Protein AF-A0A4Q0VHP3-F1 (afdb_monomer)

Secondary structure (DSSP, 8-state):
----------------------TT----------PPEEEEETTEEEEESS-HHHHHHHTT----EEEEEETTEEEEEEETTEEEEEEES-EEE-SSSSSSEEE--SEEEEEEEEETTEEEEEEEEEEETTT--EEEEE-S--

Organism: NCBI:txid2292255

Solvent-accessible surface area (backbone atoms only — not comparable to full-atom values): 8841 Å² total; per-residue (Å²): 141,83,87,83,83,84,79,84,84,81,86,81,85,86,79,92,80,84,91,80,92,69,97,74,77,74,79,74,66,80,79,70,71,65,64,75,22,73,48,77,57,94,94,40,80,40,74,16,39,51,40,73,69,51,47,26,63,76,68,65,44,50,77,41,78,36,74,43,70,64,80,95,46,80,41,85,39,30,52,30,36,42,79,70,47,79,43,70,43,52,72,32,32,43,93,92,46,86,66,45,62,47,76,44,88,56,48,22,43,34,23,39,27,47,34,83,92,42,68,63,54,23,37,36,40,32,31,28,24,78,80,53,51,76,47,74,23,55,44,59,83,131

Nearest PDB structures (foldseek):
  7ype-assembly1_A  TM=6.568E-01  e=9.092E+00  African swine fever virus

Structure (mmCIF, N/CA/C/O backbone):
data_AF-A0A4Q0VHP3-F1
#
_entry.id   AF-A0A4Q0VHP3-F1
#
loop_
_atom_site.group_PDB
_atom_site.id
_atom_site.type_symbol
_atom_site.label_atom_id
_atom_site.label_alt_id
_atom_site.label_comp_id
_a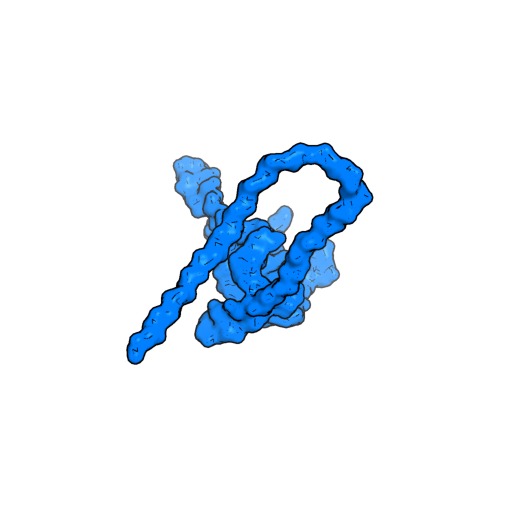tom_site.label_asym_id
_atom_site.label_entity_id
_atom_site.label_seq_id
_atom_site.pdbx_PDB_ins_code
_atom_site.Cartn_x
_atom_site.Cartn_y
_atom_site.Cartn_z
_atom_site.occupancy
_atom_site.B_iso_or_equiv
_atom_site.auth_seq_id
_atom_site.auth_comp_id
_atom_site.auth_asym_id
_atom_site.auth_atom_id
_atom_site.pdbx_PDB_model_num
ATOM 1 N N . MET A 1 1 ? -13.966 42.833 38.238 1.00 45.00 1 MET A N 1
ATOM 2 C CA . MET A 1 1 ? -12.852 42.415 37.356 1.00 45.00 1 MET A CA 1
ATOM 3 C C . MET A 1 1 ? -11.743 41.804 38.198 1.00 45.00 1 MET A C 1
ATOM 5 O O . MET A 1 1 ? -11.107 42.539 38.938 1.00 45.00 1 MET A O 1
ATOM 9 N N . LYS A 1 2 ? -11.499 40.493 38.099 1.00 35.28 2 LYS A N 1
ATOM 10 C CA . LYS A 1 2 ? -10.220 39.879 38.489 1.00 35.28 2 LYS A CA 1
ATOM 11 C C . LYS A 1 2 ? -9.908 38.783 37.472 1.00 35.28 2 LYS A C 1
ATOM 13 O O . LYS A 1 2 ? -10.640 37.807 37.362 1.00 35.28 2 LYS A O 1
ATOM 18 N N . LYS A 1 3 ? -8.883 39.039 36.657 1.00 39.16 3 LYS A N 1
ATOM 19 C CA . LYS A 1 3 ? -8.290 38.089 35.715 1.00 39.16 3 LYS A CA 1
ATOM 20 C C . LYS A 1 3 ? -7.376 37.173 36.529 1.00 39.16 3 LYS A C 1
ATOM 22 O O . LYS A 1 3 ? -6.482 37.688 37.193 1.00 39.16 3 LYS A O 1
ATOM 27 N N . SER A 1 4 ? -7.581 35.863 36.459 1.00 34.50 4 SER A N 1
ATOM 28 C CA . SER A 1 4 ? -6.605 34.890 36.954 1.00 34.50 4 SER A CA 1
ATOM 29 C C . SER A 1 4 ? -5.893 34.271 35.761 1.00 34.50 4 SER A C 1
ATOM 31 O O . SER A 1 4 ? -6.512 33.658 34.895 1.00 34.50 4 SER A O 1
ATOM 33 N N . VAL A 1 5 ? -4.589 34.519 35.708 1.00 39.41 5 VAL A N 1
ATOM 34 C CA . VAL A 1 5 ? -3.629 33.985 34.745 1.00 39.41 5 VAL A CA 1
ATOM 35 C C . VAL A 1 5 ? -3.316 32.544 35.144 1.00 39.41 5 VAL A C 1
ATOM 37 O O . VAL A 1 5 ? -2.886 32.303 36.269 1.00 39.41 5 VAL A O 1
ATOM 40 N N . THR A 1 6 ? -3.520 31.584 34.244 1.00 40.88 6 THR A N 1
ATOM 41 C CA . THR A 1 6 ? -3.061 30.202 34.439 1.00 40.88 6 THR A CA 1
ATOM 42 C C . THR A 1 6 ? -1.682 30.059 33.805 1.00 40.88 6 THR A C 1
ATOM 44 O O . THR A 1 6 ? -1.534 30.152 32.588 1.00 40.88 6 THR A O 1
ATOM 47 N N . VAL A 1 7 ? -0.665 29.883 34.647 1.00 39.03 7 VAL A N 1
ATOM 48 C CA . VAL A 1 7 ? 0.732 29.671 34.250 1.00 39.03 7 VAL A CA 1
ATOM 49 C C . VAL A 1 7 ? 0.942 28.191 33.923 1.00 39.03 7 VAL A C 1
ATOM 51 O O . VAL A 1 7 ? 0.535 27.315 34.684 1.00 39.03 7 VAL A O 1
A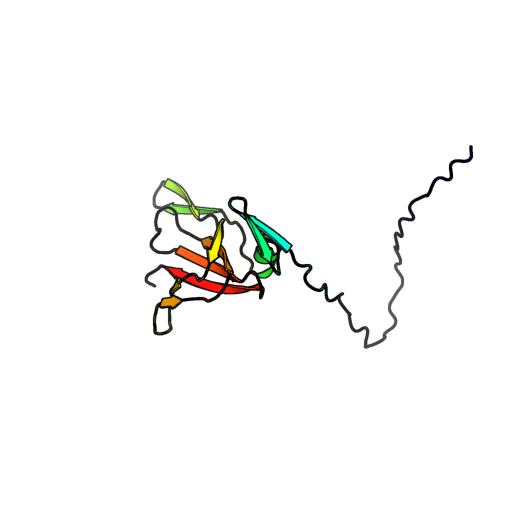TOM 54 N N . ALA A 1 8 ? 1.569 27.917 32.778 1.00 37.91 8 ALA A N 1
ATOM 55 C CA . ALA A 1 8 ? 1.962 26.579 32.353 1.00 37.91 8 ALA A CA 1
ATOM 56 C C . ALA A 1 8 ? 3.148 26.066 33.187 1.00 37.91 8 ALA A C 1
ATOM 58 O O . ALA A 1 8 ? 4.169 26.744 33.293 1.00 37.91 8 ALA A O 1
ATOM 59 N N . VAL A 1 9 ? 3.036 24.855 33.737 1.00 38.75 9 VAL A N 1
ATOM 60 C CA . VAL A 1 9 ? 4.152 24.168 34.401 1.00 38.75 9 VAL A CA 1
ATOM 61 C C . VAL A 1 9 ? 4.845 23.269 33.379 1.00 38.75 9 VAL A C 1
ATOM 63 O O . VAL A 1 9 ? 4.307 22.244 32.962 1.00 38.75 9 VAL A O 1
ATOM 66 N N . ILE A 1 10 ? 6.043 23.673 32.965 1.00 41.16 10 ILE A N 1
ATOM 67 C CA . ILE A 1 10 ? 6.988 22.842 32.216 1.00 41.16 10 ILE A CA 1
ATOM 68 C C . ILE A 1 10 ? 7.772 22.034 33.254 1.00 41.16 10 ILE A C 1
ATOM 70 O O . ILE A 1 10 ? 8.560 22.600 34.008 1.00 41.16 10 ILE A O 1
ATOM 74 N N . VAL A 1 11 ? 7.549 20.720 33.323 1.00 38.69 11 VAL A N 1
ATOM 75 C CA . VAL A 1 11 ? 8.362 19.825 34.161 1.00 38.69 11 VAL A CA 1
ATOM 76 C C . VAL A 1 11 ? 9.578 19.384 33.351 1.00 38.69 11 VAL A C 1
ATOM 78 O O . VAL A 1 11 ? 9.526 18.416 32.594 1.00 38.69 11 VAL A O 1
ATOM 81 N N . THR A 1 12 ? 10.679 20.112 33.507 1.00 39.00 12 THR A N 1
ATOM 82 C CA . THR A 1 12 ? 12.008 19.688 33.055 1.00 39.00 12 THR A CA 1
ATOM 83 C C . THR A 1 12 ? 12.643 18.889 34.192 1.00 39.00 12 THR A C 1
ATOM 85 O O . THR A 1 12 ? 13.035 19.474 35.197 1.00 39.00 12 THR A O 1
ATOM 88 N N . SER A 1 13 ? 12.738 17.563 34.078 1.00 44.44 13 SER A N 1
ATOM 89 C CA . SER A 1 13 ? 13.544 16.762 35.011 1.00 44.44 13 SER A CA 1
ATOM 90 C C . SER A 1 13 ? 14.895 16.432 34.376 1.00 44.44 13 SER A C 1
ATOM 92 O O . SER A 1 13 ? 15.023 15.538 33.546 1.00 44.44 13 SER A O 1
ATOM 94 N N . LEU A 1 14 ? 15.913 17.201 34.770 1.00 39.69 14 LEU A N 1
ATOM 95 C CA . LEU A 1 14 ? 17.310 16.776 34.760 1.00 39.69 14 LEU A CA 1
ATOM 96 C C . LEU A 1 14 ? 17.608 16.196 36.145 1.00 39.69 14 LEU A C 1
ATOM 98 O O . LEU A 1 14 ? 17.612 16.943 37.118 1.00 39.69 14 LEU A O 1
ATOM 102 N N . LEU A 1 15 ? 17.881 14.896 36.232 1.00 43.25 15 LEU A N 1
ATOM 103 C CA . LEU A 1 15 ? 18.526 14.293 37.399 1.00 43.25 15 LEU A CA 1
ATOM 104 C C . LEU A 1 15 ? 19.572 13.282 36.924 1.00 43.25 15 LEU A C 1
ATOM 106 O O . LEU A 1 15 ? 19.260 12.180 36.480 1.00 43.25 15 LEU A O 1
ATOM 110 N N . THR A 1 16 ? 20.830 13.697 37.017 1.00 43.22 16 THR A N 1
ATOM 111 C CA . THR A 1 16 ? 21.997 12.827 37.166 1.00 43.22 16 THR A CA 1
ATOM 112 C C . THR A 1 16 ? 22.048 12.326 38.609 1.00 43.22 16 THR A C 1
ATOM 114 O O . THR A 1 16 ? 22.146 13.132 39.531 1.00 43.22 16 THR A O 1
ATOM 117 N N . GLY A 1 17 ? 22.007 11.009 38.802 1.00 34.16 17 GLY A N 1
ATOM 118 C CA . GLY A 1 17 ? 22.177 10.340 40.093 1.00 34.16 17 GLY A CA 1
ATOM 119 C C . GLY A 1 17 ? 22.315 8.832 39.880 1.00 34.16 17 GLY A C 1
ATOM 120 O O . GLY A 1 17 ? 21.534 8.226 39.156 1.00 34.16 17 GLY A O 1
ATOM 121 N N . THR A 1 18 ? 23.379 8.262 40.427 1.00 37.22 18 THR A N 1
ATOM 122 C CA . THR A 1 18 ? 23.982 6.958 40.124 1.00 37.22 18 THR A CA 1
ATOM 123 C C . THR A 1 18 ? 23.235 5.726 40.653 1.00 37.22 18 THR A C 1
ATOM 125 O O . THR A 1 18 ? 22.833 5.688 41.810 1.00 37.22 18 THR A O 1
ATOM 128 N N . LEU A 1 19 ? 23.168 4.707 39.782 1.00 44.06 19 LEU A N 1
ATOM 129 C CA . LEU A 1 19 ? 23.189 3.246 39.992 1.00 44.06 19 LEU A CA 1
ATOM 130 C C . LEU A 1 19 ? 22.937 2.708 41.410 1.00 44.06 19 LEU A C 1
ATOM 132 O O . LEU A 1 19 ? 23.880 2.617 42.188 1.00 44.06 19 LEU A O 1
ATOM 136 N N . TRP A 1 20 ? 21.731 2.176 41.646 1.00 33.34 20 TRP A N 1
ATOM 137 C CA . TRP A 1 20 ? 21.512 0.984 42.475 1.00 33.34 20 TRP A CA 1
ATOM 138 C C . TRP A 1 20 ? 20.587 0.009 41.736 1.00 33.34 20 TRP A C 1
ATOM 140 O O . TRP A 1 20 ? 19.692 0.393 40.987 1.00 33.34 20 TRP A O 1
ATOM 150 N N . ASN A 1 21 ? 20.936 -1.260 41.883 1.00 46.69 21 ASN A N 1
ATOM 151 C CA . ASN A 1 21 ? 20.517 -2.420 41.120 1.00 46.69 21 ASN A CA 1
ATOM 152 C C . ASN A 1 21 ? 19.154 -2.934 41.608 1.00 46.69 21 ASN A C 1
ATOM 154 O O . ASN A 1 21 ? 19.115 -3.597 42.636 1.00 46.69 21 ASN A O 1
ATOM 158 N N . ASP A 1 22 ? 18.082 -2.682 40.853 1.00 38.69 22 ASP A N 1
ATOM 159 C CA . ASP A 1 22 ? 16.831 -3.441 40.958 1.00 38.69 22 ASP A CA 1
ATOM 160 C C . ASP A 1 22 ? 16.497 -4.075 39.603 1.00 38.69 22 ASP A C 1
ATOM 162 O O . ASP A 1 22 ? 15.948 -3.474 38.672 1.00 38.69 22 ASP A O 1
ATOM 166 N N . SER A 1 23 ? 16.869 -5.345 39.505 1.00 43.56 23 SER A N 1
ATOM 167 C CA . SER A 1 23 ? 16.480 -6.290 38.469 1.00 43.56 23 SER A CA 1
ATOM 168 C C . SER A 1 23 ? 14.966 -6.514 38.512 1.00 43.56 23 SER A C 1
ATOM 170 O O . SER A 1 23 ? 14.511 -7.416 39.204 1.00 43.56 23 SER A O 1
ATOM 172 N N . ASN A 1 24 ? 14.190 -5.667 37.825 1.00 44.53 24 ASN A N 1
ATOM 173 C CA . ASN A 1 24 ? 12.874 -5.941 37.201 1.00 44.53 24 ASN A CA 1
ATOM 174 C C . ASN A 1 24 ? 12.074 -4.652 36.941 1.00 44.53 24 ASN A C 1
ATOM 176 O O . ASN A 1 24 ? 10.853 -4.608 37.106 1.00 44.53 24 ASN A O 1
ATOM 180 N N . ALA A 1 25 ? 12.728 -3.598 36.450 1.00 39.69 25 ALA A N 1
ATOM 181 C CA . ALA A 1 25 ? 12.011 -2.538 35.756 1.00 39.69 25 ALA A CA 1
ATOM 182 C C . ALA A 1 25 ? 11.492 -3.101 34.423 1.00 39.69 25 ALA A C 1
ATOM 184 O O . ALA A 1 25 ? 12.151 -3.023 33.383 1.00 39.69 25 ALA A O 1
ATOM 185 N N . ILE A 1 26 ? 10.307 -3.716 34.458 1.00 48.94 26 ILE A N 1
ATOM 186 C CA . ILE A 1 26 ? 9.504 -3.959 33.265 1.00 48.94 26 ILE A CA 1
ATOM 187 C C . ILE A 1 26 ? 9.316 -2.579 32.640 1.00 48.94 26 ILE A C 1
ATOM 189 O O . ILE A 1 26 ? 8.517 -1.775 33.115 1.00 48.94 26 ILE A O 1
ATOM 193 N N . ASN A 1 27 ? 10.096 -2.289 31.597 1.00 38.28 27 ASN A N 1
ATOM 194 C CA . ASN A 1 27 ? 9.863 -1.173 30.698 1.00 38.28 27 ASN A CA 1
ATOM 195 C C . ASN A 1 27 ? 8.492 -1.407 30.056 1.00 38.28 27 ASN A C 1
ATOM 197 O O . ASN A 1 27 ? 8.378 -1.950 28.956 1.00 38.28 27 ASN A O 1
ATOM 201 N N . LEU A 1 28 ? 7.437 -1.013 30.768 1.00 44.09 28 LEU A N 1
ATOM 202 C CA . LEU A 1 28 ? 6.102 -0.789 30.247 1.00 44.09 28 LEU A CA 1
ATOM 203 C C . LEU A 1 28 ? 6.212 0.433 29.337 1.00 44.09 28 LEU A C 1
ATOM 205 O O . LEU A 1 28 ? 5.771 1.532 29.664 1.00 44.09 28 LEU A O 1
ATOM 209 N N . LEU A 1 29 ? 6.856 0.237 28.181 1.00 48.06 29 LEU A N 1
ATOM 210 C CA . LEU A 1 29 ? 6.682 1.110 27.035 1.00 48.06 29 LEU A CA 1
ATOM 211 C C . LEU A 1 29 ? 5.171 1.299 26.909 1.00 48.06 29 LEU A C 1
ATOM 213 O O . LEU A 1 29 ? 4.467 0.286 26.843 1.00 48.06 29 LEU A O 1
ATOM 217 N N . PRO A 1 30 ? 4.649 2.537 26.919 1.00 43.78 30 PRO A N 1
ATOM 218 C CA . PRO A 1 30 ? 3.224 2.740 26.787 1.00 43.78 30 PRO A CA 1
ATOM 219 C C . PRO A 1 30 ? 2.808 2.051 25.497 1.00 43.78 30 PRO A C 1
ATOM 221 O O . PRO A 1 30 ? 3.225 2.450 24.402 1.00 43.78 30 PRO A O 1
ATOM 224 N N . THR A 1 31 ? 2.030 0.976 25.641 1.00 43.34 31 THR A N 1
ATOM 225 C CA . THR A 1 31 ? 1.374 0.286 24.543 1.00 43.34 31 THR A CA 1
ATOM 226 C C . THR A 1 31 ? 0.415 1.307 23.968 1.00 43.34 31 THR A C 1
ATOM 228 O O . THR A 1 31 ? -0.734 1.414 24.381 1.00 43.34 31 THR A O 1
ATOM 231 N N . THR A 1 32 ? 0.929 2.152 23.079 1.00 47.38 32 THR A N 1
ATOM 232 C CA . THR A 1 32 ? 0.165 3.177 22.393 1.00 47.38 32 THR A CA 1
ATOM 233 C C . THR A 1 32 ? -0.803 2.393 21.535 1.00 47.38 32 THR A C 1
ATOM 235 O O . THR A 1 32 ? -0.463 1.914 20.450 1.00 47.38 32 THR A O 1
ATOM 238 N N . THR A 1 33 ? -2.003 2.170 22.070 1.00 49.66 33 THR A N 1
ATOM 239 C CA . THR A 1 33 ? -3.143 1.667 21.321 1.00 49.66 33 THR A CA 1
ATOM 240 C C . THR A 1 33 ? -3.213 2.528 20.080 1.00 49.66 33 THR A C 1
ATOM 242 O O . THR A 1 33 ? -3.392 3.741 20.187 1.00 49.66 33 THR A O 1
ATOM 245 N N . ALA A 1 34 ? -2.925 1.921 18.927 1.00 55.22 34 ALA A N 1
ATOM 246 C CA . ALA A 1 34 ? -2.792 2.636 17.670 1.00 55.22 34 ALA A CA 1
ATOM 247 C C . ALA A 1 34 ? -4.070 3.446 17.448 1.00 55.22 34 ALA A C 1
ATOM 249 O O . ALA A 1 34 ? -5.123 2.877 17.159 1.00 55.22 34 ALA A O 1
ATOM 250 N N . GLN A 1 35 ? -3.982 4.757 17.671 1.00 62.53 35 GLN A N 1
ATOM 251 C CA . GLN A 1 35 ? -5.120 5.651 17.567 1.00 62.53 35 GLN A CA 1
ATOM 252 C C . GLN A 1 35 ? -5.602 5.580 16.120 1.00 62.53 35 GLN A C 1
ATOM 254 O O . GLN A 1 35 ? -4.803 5.746 15.192 1.00 62.53 35 GLN A O 1
ATOM 259 N N . ALA A 1 36 ? -6.879 5.247 15.928 1.00 72.50 36 ALA A N 1
ATOM 260 C CA . ALA A 1 36 ? -7.449 5.088 14.600 1.00 72.50 36 ALA A CA 1
ATOM 261 C C . ALA A 1 36 ? -7.204 6.367 13.783 1.00 72.50 36 ALA A C 1
ATOM 263 O O . ALA A 1 36 ? -7.610 7.464 14.160 1.00 72.50 36 ALA A O 1
ATOM 264 N N . ALA A 1 37 ? -6.510 6.223 12.663 1.00 88.44 37 ALA A N 1
ATOM 265 C CA . ALA A 1 37 ? -6.226 7.289 11.725 1.00 88.44 37 ALA A CA 1
ATOM 266 C C . ALA A 1 37 ? -7.335 7.393 10.673 1.00 88.44 37 ALA A C 1
ATOM 268 O O . ALA A 1 37 ? -7.984 6.411 10.316 1.00 88.44 37 ALA A O 1
ATOM 269 N N . THR A 1 38 ? -7.512 8.590 10.120 1.00 92.69 38 THR A N 1
ATOM 270 C CA . THR A 1 38 ? -8.373 8.804 8.952 1.00 92.69 38 THR A CA 1
ATOM 271 C C . THR A 1 38 ? -7.509 9.174 7.755 1.00 92.69 38 THR A C 1
ATOM 273 O O . THR A 1 38 ? -6.693 10.090 7.838 1.00 92.69 38 THR A O 1
ATOM 276 N N . ILE A 1 39 ? -7.686 8.475 6.636 1.00 92.94 39 ILE A N 1
ATOM 277 C CA . ILE A 1 39 ? -7.037 8.789 5.359 1.00 92.94 39 ILE A CA 1
ATOM 278 C C . ILE A 1 39 ? -8.081 9.433 4.449 1.00 92.94 39 ILE A C 1
ATOM 280 O O . ILE A 1 39 ? -9.175 8.894 4.294 1.00 92.94 39 ILE A O 1
ATOM 284 N N . ARG A 1 40 ? -7.756 10.583 3.853 1.00 93.19 40 ARG A N 1
ATOM 285 C CA . ARG A 1 40 ? -8.590 11.223 2.827 1.00 93.19 40 ARG A CA 1
ATOM 286 C C . ARG A 1 40 ? -8.024 10.906 1.449 1.00 93.19 40 ARG A C 1
ATOM 288 O O . ARG A 1 40 ? -6.834 11.110 1.231 1.00 93.19 40 ARG A O 1
ATOM 295 N N . TYR A 1 41 ? -8.854 10.402 0.544 1.00 93.00 41 TYR A N 1
ATOM 296 C CA . TYR A 1 41 ? -8.456 10.076 -0.826 1.00 93.00 41 TYR A CA 1
ATOM 297 C C . TYR A 1 41 ? -9.662 10.210 -1.757 1.00 93.00 41 TYR A C 1
ATOM 299 O O . TYR A 1 41 ? -10.716 9.651 -1.454 1.00 93.00 41 TYR A O 1
A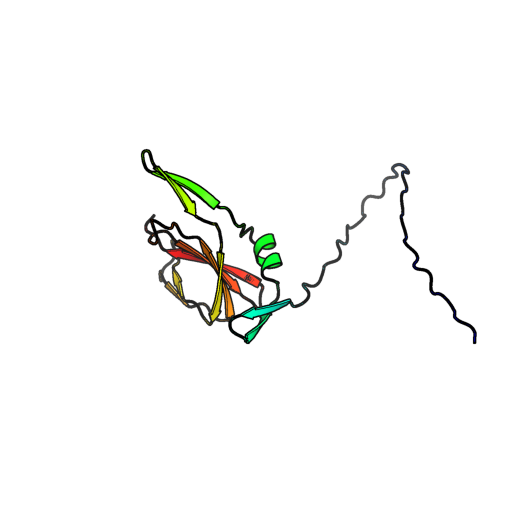TOM 307 N N . HIS A 1 42 ? -9.516 10.971 -2.848 1.00 92.00 42 HIS A N 1
ATOM 308 C CA . HIS A 1 42 ? -10.595 11.289 -3.803 1.00 92.00 42 HIS A CA 1
ATOM 309 C C . HIS A 1 42 ? -11.900 11.743 -3.130 1.00 92.00 42 HIS A C 1
ATOM 311 O O . HIS A 1 42 ? -12.960 11.184 -3.366 1.00 92.00 42 HIS A O 1
ATOM 317 N N . GLY A 1 43 ? -11.820 12.700 -2.200 1.00 92.88 43 GLY A N 1
ATOM 318 C CA . GLY A 1 43 ? -12.995 13.214 -1.477 1.00 92.88 43 GLY A CA 1
ATOM 319 C C . GLY A 1 43 ? -13.570 12.283 -0.397 1.00 92.88 43 GLY A C 1
ATOM 320 O O . GLY A 1 43 ? -14.337 12.734 0.452 1.00 92.88 43 GLY A O 1
ATOM 321 N N . HIS A 1 44 ? -13.152 11.018 -0.338 1.00 93.62 44 HIS A N 1
ATOM 322 C CA . HIS A 1 44 ? -13.635 10.052 0.647 1.00 93.62 44 HIS A CA 1
ATOM 323 C C . HIS A 1 44 ? -12.743 9.986 1.890 1.00 93.62 44 HIS A C 1
ATOM 325 O O . HIS A 1 44 ? -11.520 10.134 1.816 1.00 93.62 44 HIS A O 1
ATOM 331 N N . LYS A 1 45 ? -13.362 9.725 3.048 1.00 94.69 45 LYS A N 1
ATOM 332 C CA . LYS A 1 45 ? -12.686 9.479 4.330 1.00 94.69 45 LYS A CA 1
ATOM 333 C C . LYS A 1 45 ? -12.674 7.978 4.617 1.00 94.69 45 LYS A C 1
ATOM 335 O O . LYS A 1 45 ? -13.722 7.343 4.619 1.00 94.69 45 LYS A O 1
ATOM 340 N N . TYR A 1 46 ? -11.501 7.431 4.909 1.00 95.25 46 TYR A N 1
ATOM 341 C CA . TYR A 1 46 ? -11.311 6.021 5.235 1.00 95.25 46 TYR A CA 1
ATOM 342 C C . TYR A 1 46 ? -10.740 5.870 6.641 1.00 95.25 46 TYR A C 1
ATOM 344 O O . TYR A 1 46 ? -9.683 6.428 6.945 1.00 95.25 46 TYR A O 1
ATOM 352 N N . HIS A 1 47 ? -11.403 5.074 7.478 1.00 94.38 47 HIS A N 1
ATOM 353 C CA . HIS A 1 47 ? -10.857 4.679 8.773 1.00 94.38 47 HIS A CA 1
ATOM 354 C C . HIS A 1 47 ? -9.728 3.667 8.586 1.00 94.38 47 HIS A C 1
ATOM 356 O O . HIS A 1 47 ? -9.855 2.694 7.841 1.00 94.38 47 HIS A O 1
ATOM 362 N N . SER A 1 48 ? -8.618 3.901 9.273 1.00 94.31 48 SER A N 1
ATOM 363 C CA . SER A 1 48 ? -7.409 3.103 9.173 1.00 94.31 48 SER A CA 1
ATOM 364 C C . SER A 1 48 ? -6.755 2.938 10.538 1.00 94.31 48 SER A C 1
ATOM 366 O O . SER A 1 48 ? -6.725 3.858 11.343 1.00 94.31 48 SER A O 1
ATOM 368 N N . LYS A 1 49 ? -6.156 1.780 10.798 1.00 94.31 49 LYS A N 1
ATOM 369 C CA . LYS A 1 49 ? -5.363 1.521 12.005 1.00 94.31 49 LYS A CA 1
ATOM 370 C C . LYS A 1 49 ? -4.114 2.401 12.081 1.00 94.31 49 LYS A C 1
ATOM 372 O O . LYS A 1 49 ? -3.630 2.686 13.168 1.00 94.31 49 LYS A O 1
ATOM 377 N N . TYR A 1 50 ? -3.587 2.803 10.925 1.00 93.50 50 TYR A N 1
ATOM 378 C CA . TYR A 1 50 ? -2.382 3.619 10.806 1.00 93.50 50 TYR A CA 1
ATOM 379 C C . TYR A 1 50 ? -2.595 4.757 9.808 1.00 93.50 50 TYR A C 1
ATOM 381 O O . TYR A 1 50 ? -3.270 4.587 8.793 1.00 93.50 50 TYR A O 1
ATOM 389 N N . SER A 1 51 ? -1.984 5.912 10.049 1.00 92.81 51 SER A N 1
ATOM 390 C CA . SER A 1 51 ? -1.832 6.942 9.019 1.00 92.81 51 SER A CA 1
ATOM 391 C C . SER A 1 51 ? -0.850 6.475 7.942 1.00 92.81 51 SER A C 1
ATOM 393 O O . SER A 1 51 ? -0.024 5.593 8.183 1.00 92.81 51 SER A O 1
ATOM 395 N N . ILE A 1 52 ? -0.866 7.103 6.763 1.00 90.94 52 ILE A N 1
ATOM 396 C CA . ILE A 1 52 ? 0.094 6.791 5.689 1.00 90.94 52 ILE A CA 1
ATOM 397 C C . ILE A 1 52 ? 1.545 6.905 6.186 1.00 90.94 52 ILE A C 1
ATOM 399 O O . ILE A 1 52 ? 2.371 6.038 5.907 1.00 90.94 52 ILE A O 1
ATOM 403 N N . ARG A 1 53 ? 1.857 7.925 6.997 1.00 89.56 53 ARG A N 1
ATOM 404 C CA . ARG A 1 53 ? 3.190 8.108 7.595 1.00 89.56 53 ARG A CA 1
ATOM 405 C C . ARG A 1 53 ? 3.556 6.967 8.549 1.00 89.56 53 ARG A C 1
ATOM 407 O O . ARG A 1 53 ? 4.686 6.483 8.512 1.00 89.56 53 ARG A O 1
ATOM 414 N N . GLN A 1 54 ? 2.611 6.514 9.373 1.00 91.88 54 GLN A N 1
ATOM 415 C CA . GLN A 1 54 ? 2.816 5.376 10.275 1.00 91.88 54 GLN A CA 1
ATOM 416 C C . GLN A 1 54 ? 3.003 4.068 9.501 1.00 91.88 54 GLN A C 1
ATOM 418 O O . GLN A 1 54 ? 3.915 3.313 9.828 1.00 91.88 54 GLN A O 1
ATOM 423 N N . MET A 1 55 ? 2.215 3.824 8.448 1.00 91.31 55 MET A N 1
ATOM 424 C CA . MET A 1 55 ? 2.393 2.662 7.566 1.00 91.31 55 MET A CA 1
ATOM 425 C C . MET A 1 55 ? 3.792 2.653 6.950 1.00 91.31 55 MET A C 1
ATOM 427 O O . MET A 1 55 ? 4.486 1.641 7.016 1.00 91.31 55 MET A O 1
ATOM 431 N N . ARG A 1 56 ? 4.241 3.801 6.426 1.00 88.00 56 ARG A N 1
ATOM 432 C CA . ARG A 1 56 ? 5.585 3.952 5.854 1.00 88.00 56 ARG A CA 1
ATOM 433 C C . ARG A 1 56 ? 6.686 3.650 6.851 1.00 88.00 56 ARG A C 1
ATOM 435 O O . ARG A 1 56 ? 7.618 2.926 6.521 1.00 88.00 56 ARG A O 1
ATOM 442 N N . LYS A 1 57 ? 6.580 4.196 8.064 1.00 87.94 57 LYS A N 1
ATOM 443 C CA . LYS A 1 57 ? 7.568 3.964 9.121 1.00 87.94 57 LYS A CA 1
ATOM 444 C C . LYS A 1 57 ? 7.592 2.492 9.533 1.00 87.94 57 LYS A C 1
ATOM 446 O O . LYS A 1 57 ? 8.666 1.907 9.590 1.00 87.94 57 LYS A O 1
ATOM 451 N N . LYS A 1 58 ? 6.417 1.904 9.775 1.00 90.50 58 LYS A N 1
ATOM 452 C CA . LYS A 1 58 ? 6.263 0.529 10.262 1.00 90.50 58 LYS A CA 1
ATOM 453 C C . LYS A 1 58 ? 6.769 -0.515 9.270 1.00 90.50 58 LYS A C 1
ATOM 455 O O . LYS A 1 58 ? 7.388 -1.484 9.680 1.00 90.50 58 LYS A O 1
ATOM 460 N N . TYR A 1 59 ? 6.486 -0.320 7.985 1.00 89.75 59 TYR A N 1
ATOM 461 C CA . TYR A 1 59 ? 6.829 -1.272 6.927 1.00 89.75 59 TYR A CA 1
ATOM 462 C C . TYR A 1 59 ? 8.052 -0.855 6.112 1.00 89.75 59 TYR A C 1
ATOM 464 O O . TYR A 1 59 ? 8.301 -1.410 5.048 1.00 89.75 59 TYR A O 1
ATOM 472 N N . HIS A 1 60 ? 8.803 0.139 6.592 1.00 86.56 60 HIS A N 1
ATOM 473 C CA . HIS A 1 60 ? 9.992 0.666 5.923 1.00 86.56 60 HIS A CA 1
ATOM 474 C C . HIS A 1 60 ? 9.757 1.054 4.446 1.00 86.56 60 HIS A C 1
ATOM 476 O O . HIS A 1 60 ? 10.671 0.993 3.624 1.00 86.56 60 HIS A O 1
ATOM 482 N N . LEU A 1 61 ? 8.546 1.530 4.120 1.00 81.75 61 LEU A N 1
ATOM 483 C CA . LEU A 1 61 ? 8.135 1.971 2.780 1.00 81.75 61 LEU A CA 1
ATOM 484 C C . LEU A 1 61 ? 8.663 3.393 2.505 1.00 81.75 61 LEU A C 1
ATOM 486 O O . LEU A 1 61 ? 7.903 4.363 2.406 1.00 81.75 61 LEU A O 1
ATOM 490 N N . LYS A 1 62 ? 9.990 3.548 2.495 1.00 70.38 62 LYS A N 1
ATOM 491 C CA . LYS A 1 62 ? 10.673 4.842 2.329 1.00 70.38 62 LYS A CA 1
ATOM 492 C C . LYS A 1 62 ? 10.559 5.341 0.888 1.00 70.38 62 LYS A C 1
ATOM 494 O O . LYS A 1 62 ? 10.591 4.525 -0.022 1.00 70.38 62 LYS A O 1
ATOM 499 N N . TYR A 1 63 ? 10.501 6.664 0.714 1.00 63.41 63 TYR A N 1
ATOM 500 C CA . TYR A 1 63 ? 10.777 7.332 -0.559 1.00 63.41 63 TYR A CA 1
ATOM 501 C C . TYR A 1 63 ? 12.282 7.273 -0.800 1.00 63.41 63 TYR A C 1
ATOM 503 O O . TYR A 1 63 ? 13.053 7.796 0.001 1.00 63.41 63 TYR A O 1
ATOM 511 N N . LYS A 1 64 ? 12.727 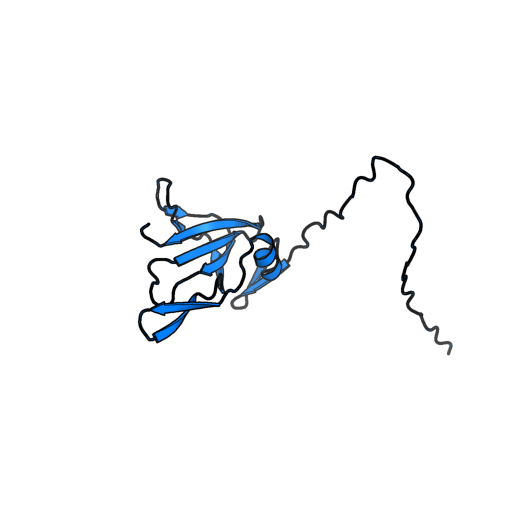6.598 -1.850 1.00 59.62 64 LYS A N 1
ATOM 512 C CA . LYS A 1 64 ? 14.128 6.636 -2.271 1.00 59.62 64 LYS A CA 1
ATOM 513 C C . LYS A 1 64 ? 14.149 6.852 -3.761 1.00 59.62 64 LYS A C 1
ATOM 515 O O . LYS A 1 64 ? 13.746 5.949 -4.476 1.00 59.62 64 LYS A O 1
ATOM 520 N N . GLN A 1 65 ? 14.590 8.022 -4.190 1.00 61.97 65 GLN A N 1
ATOM 521 C CA . GLN A 1 65 ? 14.987 8.246 -5.569 1.00 61.97 65 GLN A CA 1
ATOM 522 C C . GLN A 1 65 ? 16.357 7.584 -5.751 1.00 61.97 65 GLN A C 1
ATOM 524 O O . GLN A 1 65 ? 17.280 7.872 -4.986 1.00 61.97 65 GLN A O 1
ATOM 529 N N . ARG A 1 66 ? 16.491 6.635 -6.673 1.00 61.62 66 ARG A N 1
ATOM 530 C CA . ARG A 1 66 ? 17.784 6.078 -7.069 1.00 61.62 66 ARG A CA 1
ATOM 531 C C . ARG A 1 66 ? 18.103 6.605 -8.460 1.00 61.62 66 ARG A C 1
ATOM 533 O O . ARG A 1 66 ? 17.213 6.819 -9.266 1.00 61.62 66 ARG A O 1
ATOM 540 N N . LYS A 1 67 ? 19.376 6.852 -8.733 1.00 61.25 67 LYS A N 1
ATOM 541 C CA . LYS A 1 67 ? 19.841 7.106 -10.093 1.00 61.25 67 LYS A CA 1
ATOM 542 C C . LYS A 1 67 ? 20.297 5.781 -10.672 1.00 61.25 67 LYS A C 1
ATOM 544 O O . LYS A 1 67 ? 21.045 5.054 -10.011 1.00 61.25 67 LYS A O 1
ATOM 549 N N . LEU A 1 68 ? 19.802 5.427 -11.851 1.00 58.31 68 LEU A N 1
ATOM 550 C CA . LEU A 1 68 ? 20.288 4.265 -12.579 1.00 58.31 68 LEU A CA 1
ATOM 551 C C . LEU A 1 68 ? 21.025 4.787 -13.804 1.00 58.31 68 LEU A C 1
ATOM 553 O O . LEU A 1 68 ? 20.473 5.517 -14.624 1.00 58.31 68 LEU A O 1
ATOM 557 N N . ARG A 1 69 ? 22.297 4.420 -13.905 1.00 56.19 69 ARG A N 1
ATOM 558 C CA . ARG A 1 69 ? 23.108 4.750 -15.064 1.00 56.19 69 ARG A CA 1
ATOM 559 C C . ARG A 1 69 ? 22.923 3.653 -16.101 1.00 56.19 69 ARG A C 1
ATOM 561 O O . ARG A 1 69 ? 23.462 2.561 -15.940 1.00 56.19 69 ARG A O 1
ATOM 568 N N . ILE A 1 70 ? 22.169 3.952 -17.151 1.00 59.84 70 ILE A N 1
ATOM 569 C CA . ILE A 1 70 ? 22.103 3.113 -18.346 1.00 59.84 70 ILE A CA 1
ATOM 570 C C . ILE A 1 70 ? 22.953 3.822 -19.401 1.00 59.84 70 ILE A C 1
ATOM 572 O O . ILE A 1 70 ? 22.599 4.885 -19.908 1.00 59.84 70 ILE A O 1
ATOM 576 N N . SER A 1 71 ? 24.122 3.254 -19.712 1.00 64.56 71 SER A N 1
ATOM 577 C CA . SER A 1 71 ? 25.107 3.856 -20.625 1.00 64.56 71 SER A CA 1
ATOM 578 C C . SER A 1 71 ? 25.678 5.205 -20.115 1.00 64.56 71 SER A C 1
ATOM 580 O O . SER A 1 71 ? 25.948 5.379 -18.923 1.00 64.56 71 SER A O 1
ATOM 582 N N . LYS A 1 72 ? 25.959 6.166 -21.006 1.00 61.78 72 LYS A N 1
ATOM 583 C CA . LYS A 1 72 ? 26.500 7.502 -20.677 1.00 61.78 72 LYS A CA 1
ATOM 584 C C . LYS A 1 72 ? 25.451 8.479 -20.124 1.00 61.78 72 LYS A C 1
ATOM 586 O O . LYS A 1 72 ? 25.824 9.589 -19.759 1.00 61.78 72 LYS A O 1
ATOM 591 N N . LYS A 1 73 ? 24.172 8.094 -20.061 1.00 55.75 73 LYS A N 1
ATOM 592 C CA . LYS A 1 73 ? 23.093 8.935 -19.535 1.00 55.75 73 LYS A CA 1
ATOM 593 C C . LYS A 1 73 ? 22.778 8.512 -18.103 1.00 55.75 73 LYS A C 1
ATOM 595 O O . LYS A 1 73 ? 22.492 7.349 -17.827 1.00 55.75 73 LYS A O 1
ATOM 600 N N . GLU A 1 74 ? 22.897 9.459 -17.183 1.00 57.69 74 GLU A N 1
ATOM 601 C CA . GLU A 1 74 ? 22.376 9.297 -15.834 1.00 57.69 74 GLU A CA 1
ATOM 602 C C . GLU A 1 74 ? 20.906 9.710 -15.869 1.00 57.69 74 GLU A C 1
ATOM 604 O O . GLU A 1 74 ? 20.579 10.855 -16.173 1.00 57.69 74 GLU A O 1
ATOM 609 N N . THR A 1 75 ? 20.022 8.758 -15.611 1.00 57.81 75 THR A N 1
ATOM 610 C CA . THR A 1 75 ? 18.584 8.997 -15.526 1.00 57.81 75 THR A CA 1
ATOM 611 C C . THR A 1 75 ? 18.120 8.621 -14.127 1.00 57.81 75 THR A C 1
ATOM 613 O O . THR A 1 75 ? 18.497 7.583 -13.569 1.00 57.81 75 THR A O 1
ATOM 616 N N . ASP A 1 76 ? 17.338 9.506 -13.518 1.00 57.25 76 ASP A N 1
ATOM 617 C CA . ASP A 1 76 ? 16.732 9.252 -12.218 1.00 57.25 76 ASP A CA 1
ATOM 618 C C . ASP A 1 76 ? 15.710 8.117 -12.372 1.00 57.25 76 ASP A C 1
ATOM 620 O O . ASP A 1 76 ? 14.720 8.256 -13.084 1.00 57.25 76 ASP A O 1
ATOM 624 N N . HIS A 1 77 ? 15.948 6.980 -11.714 1.00 61.31 77 HIS A N 1
ATOM 625 C CA . HIS A 1 77 ? 15.165 5.754 -11.870 1.00 61.31 77 HIS A CA 1
ATOM 626 C C . HIS A 1 77 ? 14.824 5.109 -10.523 1.00 61.31 77 HIS A C 1
ATOM 628 O O . HIS A 1 77 ? 15.682 4.635 -9.779 1.00 61.31 77 HIS A O 1
ATOM 634 N N . ILE A 1 78 ? 13.517 5.009 -10.279 1.00 56.28 78 ILE A N 1
ATOM 635 C CA . ILE A 1 78 ? 12.822 4.639 -9.036 1.00 56.28 78 ILE A CA 1
ATOM 636 C C . ILE A 1 78 ? 12.872 5.684 -7.943 1.00 56.28 78 ILE A C 1
ATOM 638 O O . ILE A 1 78 ? 13.910 5.905 -7.334 1.00 56.28 78 ILE A O 1
ATOM 642 N N . VAL A 1 79 ? 11.659 6.115 -7.580 1.00 56.91 79 VAL A N 1
ATOM 643 C CA . VAL A 1 79 ? 11.233 6.676 -6.295 1.00 56.91 79 VAL A CA 1
ATOM 644 C C . VAL A 1 79 ? 10.511 5.565 -5.511 1.00 56.91 79 VAL A C 1
ATOM 646 O O . VAL A 1 79 ? 9.420 5.144 -5.881 1.00 56.91 79 VAL A O 1
ATOM 649 N N . TRP A 1 80 ? 11.113 5.016 -4.454 1.00 61.91 80 TRP A N 1
ATOM 650 C CA . TRP A 1 80 ? 10.522 3.887 -3.718 1.00 61.91 80 TRP A CA 1
ATOM 651 C C . TRP A 1 80 ? 9.153 4.241 -3.096 1.00 61.91 80 TRP A C 1
ATOM 653 O O . TRP A 1 80 ? 8.982 5.301 -2.493 1.00 61.91 80 TRP A O 1
ATOM 663 N N . ASN A 1 81 ? 8.208 3.295 -3.167 1.00 69.75 81 ASN A N 1
ATOM 664 C CA . ASN A 1 81 ? 6.929 3.269 -2.450 1.00 69.75 81 ASN A CA 1
ATOM 665 C C . ASN A 1 81 ? 6.103 4.565 -2.523 1.00 69.75 81 ASN A C 1
ATOM 667 O O . ASN A 1 81 ? 5.703 5.104 -1.487 1.00 69.75 81 ASN A O 1
ATOM 671 N N . GLN A 1 82 ? 5.806 5.084 -3.712 1.00 82.31 82 GLN A N 1
ATOM 672 C CA . GLN A 1 82 ? 4.817 6.153 -3.859 1.00 82.31 82 GLN A CA 1
ATOM 673 C C . GLN A 1 82 ? 3.465 5.690 -3.304 1.00 82.31 82 GLN A C 1
ATOM 675 O O . GLN A 1 82 ? 3.046 4.562 -3.539 1.00 82.31 82 GLN A O 1
ATOM 680 N N . PHE A 1 83 ? 2.773 6.549 -2.550 1.00 87.62 83 PHE A N 1
ATOM 681 C CA . PHE A 1 83 ? 1.402 6.240 -2.149 1.00 87.62 83 PHE A CA 1
ATOM 682 C C . PHE A 1 83 ? 0.525 6.320 -3.399 1.00 87.62 83 PHE A C 1
ATOM 684 O O . PHE A 1 83 ? 0.331 7.404 -3.942 1.00 87.62 83 PHE A O 1
ATOM 691 N N . PHE A 1 84 ? 0.060 5.165 -3.866 1.00 87.19 84 PHE A N 1
ATOM 692 C CA . PHE A 1 84 ? -0.693 5.028 -5.109 1.00 87.19 84 PHE A CA 1
ATOM 693 C C . PHE A 1 84 ? -2.177 5.335 -4.895 1.00 87.19 84 PHE A C 1
ATOM 695 O O . PHE A 1 84 ? -2.827 5.948 -5.737 1.00 87.19 84 PHE A O 1
ATOM 702 N N . GLY A 1 85 ? -2.709 4.958 -3.730 1.00 92.75 85 GLY A N 1
ATOM 703 C CA . GLY A 1 85 ? -4.087 5.259 -3.372 1.00 92.75 85 GLY A CA 1
ATOM 704 C C . GLY A 1 85 ? -4.720 4.225 -2.461 1.00 92.75 85 GLY A C 1
ATOM 705 O O . GLY A 1 85 ? -4.041 3.404 -1.842 1.00 92.75 85 GLY A O 1
ATOM 706 N N . ILE A 1 86 ? -6.047 4.276 -2.384 1.00 96.00 86 ILE A N 1
ATOM 707 C CA . ILE A 1 86 ? -6.859 3.304 -1.656 1.00 96.00 86 ILE A CA 1
ATOM 708 C C . ILE A 1 86 ? -7.516 2.350 -2.652 1.00 96.00 86 ILE A C 1
ATOM 710 O O . ILE A 1 86 ? -8.179 2.790 -3.586 1.00 96.00 86 ILE A O 1
ATOM 714 N N . GLN A 1 87 ? -7.359 1.045 -2.437 1.00 95.38 87 GLN A N 1
ATOM 715 C CA . GLN A 1 87 ? -7.947 0.003 -3.277 1.00 95.38 87 GLN A CA 1
ATOM 716 C C . GLN A 1 87 ? -8.824 -0.945 -2.462 1.00 95.38 87 GLN A C 1
ATOM 718 O O . GLN A 1 87 ? -8.477 -1.346 -1.347 1.00 95.38 87 GLN A O 1
ATOM 723 N N . LYS A 1 88 ? -9.963 -1.332 -3.039 1.00 95.81 88 LYS A N 1
ATOM 724 C CA . LYS A 1 88 ? -10.886 -2.317 -2.468 1.00 95.81 88 LYS A CA 1
ATOM 725 C C . LYS A 1 88 ? -10.680 -3.662 -3.153 1.00 95.81 88 LYS A C 1
ATOM 727 O O . LYS A 1 88 ? -10.717 -3.744 -4.373 1.00 95.81 88 LYS A O 1
ATOM 732 N N . ASN A 1 89 ? -10.507 -4.708 -2.353 1.00 95.81 89 ASN A N 1
ATOM 733 C CA . ASN A 1 89 ? -10.323 -6.092 -2.785 1.00 95.81 89 ASN A CA 1
ATOM 734 C C . ASN A 1 89 ? -9.291 -6.272 -3.922 1.00 95.81 89 ASN A C 1
ATOM 736 O O . ASN A 1 89 ? -9.636 -6.861 -4.952 1.00 95.81 89 ASN A O 1
ATOM 740 N N . PRO A 1 90 ? -8.053 -5.759 -3.774 1.00 93.94 90 PRO A N 1
ATOM 741 C CA . PRO A 1 90 ? -7.058 -5.850 -4.834 1.00 93.94 90 PRO A CA 1
ATOM 742 C C . PRO A 1 90 ? -6.693 -7.309 -5.128 1.00 93.94 90 PRO A C 1
ATOM 744 O O . PRO A 1 90 ? -6.615 -8.144 -4.220 1.00 93.94 90 PRO A O 1
ATOM 747 N N . THR A 1 91 ? -6.434 -7.609 -6.397 1.00 92.44 91 THR A N 1
ATOM 748 C CA . THR A 1 91 ? -5.831 -8.879 -6.812 1.00 92.44 91 THR A CA 1
ATOM 749 C C . THR A 1 91 ? -4.320 -8.722 -6.806 1.00 92.44 91 THR A C 1
ATOM 751 O O . THR A 1 91 ? -3.787 -7.797 -7.411 1.00 92.44 91 THR A O 1
ATOM 754 N N . ILE A 1 92 ? -3.631 -9.627 -6.119 1.00 90.94 92 ILE A N 1
ATOM 755 C CA . ILE A 1 92 ? -2.172 -9.645 -6.041 1.00 90.94 92 ILE A CA 1
ATOM 756 C C . ILE A 1 92 ? -1.610 -10.827 -6.815 1.00 90.94 92 ILE A C 1
ATOM 758 O O . ILE A 1 92 ? -2.241 -11.887 -6.880 1.00 90.94 92 ILE A O 1
ATOM 762 N N . ARG A 1 93 ? -0.388 -10.674 -7.320 1.00 87.88 93 ARG A N 1
ATOM 763 C CA . ARG A 1 93 ? 0.418 -11.777 -7.840 1.00 87.88 93 ARG A CA 1
ATOM 764 C C . ARG A 1 93 ? 1.400 -12.257 -6.767 1.00 87.88 93 ARG A C 1
ATOM 766 O O 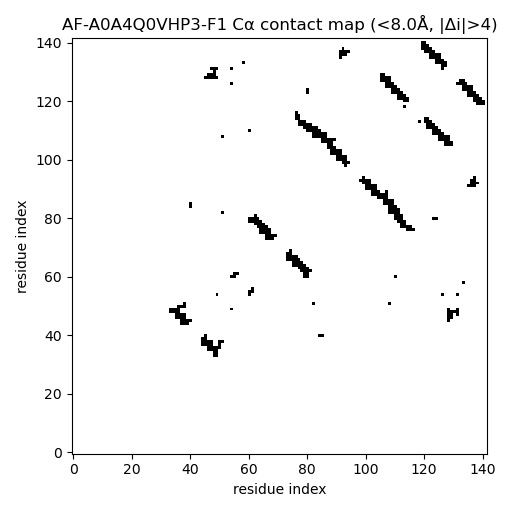. ARG A 1 93 ? 2.112 -11.464 -6.150 1.00 87.88 93 ARG A O 1
ATOM 773 N N . ARG A 1 94 ? 1.394 -13.565 -6.522 1.00 83.31 94 ARG A N 1
ATOM 774 C CA . ARG A 1 94 ? 2.268 -14.308 -5.611 1.00 83.31 94 ARG A CA 1
ATOM 775 C C . ARG A 1 94 ? 3.408 -14.902 -6.435 1.00 83.31 94 ARG A C 1
ATOM 777 O O . ARG A 1 94 ? 3.135 -15.597 -7.403 1.00 83.31 94 ARG A O 1
ATOM 784 N N . GLU A 1 95 ? 4.657 -14.659 -6.042 1.00 74.38 95 GLU A N 1
ATOM 785 C CA . GLU A 1 95 ? 5.825 -15.122 -6.814 1.00 74.38 95 GLU A CA 1
ATOM 786 C C . GLU A 1 95 ? 5.963 -16.654 -6.823 1.00 74.38 95 GLU A C 1
ATOM 788 O O . GLU A 1 95 ? 6.191 -17.240 -7.870 1.00 74.38 95 GLU A O 1
ATOM 793 N N . ILE A 1 96 ? 5.786 -17.311 -5.670 1.00 75.69 96 ILE A N 1
ATOM 794 C CA . ILE A 1 96 ? 6.211 -18.717 -5.476 1.00 75.69 96 ILE A CA 1
ATOM 795 C C . ILE A 1 96 ? 5.019 -19.658 -5.189 1.00 75.69 96 ILE A C 1
ATOM 797 O O . ILE A 1 96 ? 5.187 -20.854 -4.982 1.00 75.69 96 ILE A O 1
ATOM 801 N N . LYS A 1 97 ? 3.777 -19.149 -5.127 1.00 76.25 97 LYS A N 1
ATOM 802 C CA . LYS A 1 97 ? 2.613 -19.939 -4.666 1.00 76.25 97 LYS A CA 1
ATOM 803 C C . LYS A 1 97 ? 1.479 -19.974 -5.681 1.00 76.25 97 LYS A C 1
ATOM 805 O O . LYS A 1 97 ? 0.937 -18.925 -6.019 1.00 76.25 97 LYS A O 1
ATOM 810 N N . MET A 1 98 ? 1.040 -21.181 -6.041 1.00 78.56 98 MET A N 1
ATOM 811 C CA . MET A 1 98 ? -0.176 -21.402 -6.828 1.00 78.56 98 MET A CA 1
ATOM 812 C C . MET A 1 98 ? -1.455 -21.295 -5.964 1.00 78.56 98 MET A C 1
ATOM 814 O O . MET A 1 98 ? -1.432 -21.613 -4.770 1.00 78.56 98 MET A O 1
ATOM 818 N N . PRO A 1 99 ? -2.582 -20.793 -6.510 1.00 84.06 99 PRO A N 1
ATOM 819 C CA . PRO A 1 99 ? -2.674 -20.021 -7.754 1.00 84.06 99 PRO A CA 1
ATOM 820 C C . PRO A 1 99 ? -1.844 -18.726 -7.722 1.00 84.06 99 PRO A C 1
ATOM 822 O O . PRO A 1 99 ? -1.826 -18.007 -6.721 1.00 84.06 99 PRO A O 1
ATOM 825 N N . MET A 1 100 ? -1.178 -18.413 -8.832 1.00 85.38 100 MET A N 1
ATOM 826 C CA . MET A 1 100 ? -0.268 -17.264 -8.935 1.00 85.38 100 MET A CA 1
ATOM 827 C C . MET A 1 100 ? -0.958 -15.936 -8.595 1.00 85.38 100 MET A C 1
ATOM 829 O O . MET A 1 100 ? -0.334 -15.034 -8.051 1.00 85.38 100 MET A O 1
ATOM 833 N N . PHE A 1 101 ? -2.267 -15.836 -8.826 1.00 88.69 101 PHE A N 1
ATOM 834 C CA . PHE A 1 101 ? -3.075 -14.683 -8.450 1.00 88.69 101 PHE A CA 1
ATOM 835 C C . PHE A 1 101 ? -3.959 -14.996 -7.248 1.00 88.69 101 PHE A C 1
ATOM 837 O O . PHE A 1 101 ? -4.531 -16.080 -7.127 1.00 88.69 101 PHE A O 1
ATOM 844 N N . LYS A 1 102 ? -4.084 -14.027 -6.342 1.00 90.38 102 LYS A N 1
ATOM 845 C CA . LYS A 1 102 ? -4.974 -14.111 -5.186 1.00 90.38 102 LYS A CA 1
ATOM 846 C C . LYS A 1 102 ? -5.729 -12.803 -5.020 1.00 90.38 102 LYS A C 1
ATOM 848 O O . LYS A 1 102 ? -5.118 -11.745 -4.896 1.00 90.38 102 LYS A O 1
ATOM 853 N N . LYS A 1 103 ? -7.055 -12.882 -4.936 1.00 93.69 103 LYS A N 1
ATOM 854 C CA . LYS A 1 103 ? -7.886 -11.746 -4.538 1.00 93.69 103 LYS A CA 1
ATOM 855 C C . LYS A 1 103 ? -7.790 -11.548 -3.026 1.00 93.69 103 LYS A C 1
ATOM 857 O O . LYS A 1 103 ? -7.947 -12.495 -2.255 1.00 93.69 103 LYS A O 1
ATOM 862 N N . LEU A 1 104 ? -7.484 -10.331 -2.597 1.00 93.75 104 LEU A N 1
ATOM 863 C CA . LEU A 1 104 ? -7.542 -9.941 -1.193 1.00 93.75 104 LEU A CA 1
ATOM 864 C C . LEU A 1 104 ? -8.949 -9.448 -0.848 1.00 93.75 104 LEU A C 1
ATOM 866 O O . LEU A 1 104 ? -9.670 -8.951 -1.709 1.00 93.75 104 LEU A O 1
ATOM 870 N N . HIS A 1 105 ? -9.326 -9.557 0.426 1.00 95.00 105 HIS A N 1
ATOM 871 C CA . HIS A 1 105 ? -10.608 -9.065 0.927 1.00 95.00 105 HIS A CA 1
ATOM 872 C C . HIS A 1 105 ? -10.390 -7.916 1.912 1.00 95.00 105 HIS A C 1
ATOM 874 O O . HIS A 1 105 ? -9.693 -8.060 2.917 1.00 95.00 105 HIS A O 1
ATOM 880 N N . GLY A 1 106 ? -10.995 -6.767 1.620 1.00 95.69 106 GLY A N 1
ATOM 881 C CA . GLY A 1 106 ? -10.936 -5.557 2.431 1.00 95.69 106 GLY A CA 1
ATOM 882 C C . GLY A 1 106 ? -10.470 -4.330 1.653 1.00 95.69 106 GLY A C 1
ATOM 883 O O . GLY A 1 106 ? -10.331 -4.347 0.431 1.00 95.69 106 GLY A O 1
ATOM 884 N N . THR A 1 107 ? -10.219 -3.257 2.392 1.00 97.69 107 THR A N 1
ATOM 885 C CA . THR A 1 107 ? -9.739 -1.981 1.854 1.00 97.69 107 THR A CA 1
ATOM 886 C C . THR A 1 107 ? -8.280 -1.793 2.242 1.00 97.69 107 THR A C 1
ATOM 888 O O . THR A 1 107 ? -7.906 -2.052 3.389 1.00 97.69 107 THR A O 1
ATOM 891 N N . TYR A 1 108 ? -7.454 -1.357 1.296 1.00 97.56 108 TYR A N 1
ATOM 892 C CA . TYR A 1 108 ? -6.003 -1.307 1.432 1.00 97.56 108 TYR A CA 1
ATOM 893 C C . TYR A 1 108 ? -5.456 0.041 0.974 1.00 97.56 108 TYR A C 1
ATOM 895 O O . TYR A 1 108 ? -5.920 0.591 -0.018 1.00 97.56 108 TYR A O 1
ATOM 903 N N . ALA A 1 109 ? -4.431 0.535 1.662 1.00 95.62 109 ALA A N 1
ATOM 904 C CA . ALA A 1 109 ? -3.533 1.549 1.130 1.00 95.62 109 ALA A CA 1
ATOM 905 C C . ALA A 1 109 ? -2.488 0.864 0.241 1.00 95.62 109 ALA A C 1
ATOM 907 O O . ALA A 1 109 ? -1.808 -0.058 0.696 1.00 95.62 109 ALA A O 1
ATOM 908 N N . ALA A 1 110 ? -2.379 1.301 -1.008 1.00 93.38 110 ALA A N 1
ATOM 909 C CA . ALA A 1 110 ? -1.434 0.791 -1.988 1.00 93.38 110 ALA A CA 1
ATOM 910 C C . ALA A 1 110 ? -0.205 1.704 -2.066 1.00 93.38 110 ALA A C 1
ATOM 912 O O . ALA A 1 110 ? -0.328 2.930 -2.158 1.00 93.38 110 ALA A O 1
ATOM 913 N N . PHE A 1 111 ? 0.978 1.099 -2.055 1.00 90.81 111 PHE A N 1
ATOM 914 C CA . PHE A 1 111 ? 2.255 1.770 -2.240 1.00 90.81 111 PHE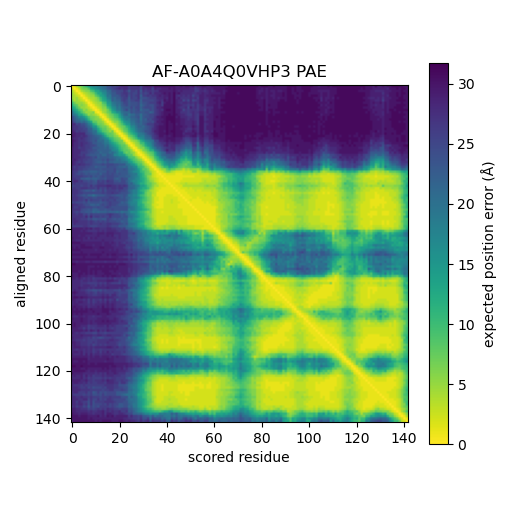 A CA 1
ATOM 915 C C . PHE A 1 111 ? 2.989 1.123 -3.412 1.00 90.81 111 PHE A C 1
ATOM 917 O O . PHE A 1 111 ? 3.319 -0.059 -3.351 1.00 90.81 111 PHE A O 1
ATOM 924 N N . LEU A 1 112 ? 3.214 1.890 -4.473 1.00 86.44 112 LEU A N 1
ATOM 925 C CA . LEU A 1 112 ? 3.821 1.430 -5.716 1.00 86.44 112 LEU A CA 1
ATOM 926 C C . LEU A 1 112 ? 5.327 1.694 -5.698 1.00 86.44 112 LEU A C 1
ATOM 928 O O . LEU A 1 112 ? 5.773 2.791 -5.366 1.00 86.44 112 LEU A O 1
ATOM 932 N N . SER A 1 113 ? 6.103 0.682 -6.060 1.00 81.00 113 SER A N 1
ATOM 933 C CA . SER A 1 113 ? 7.527 0.788 -6.361 1.00 81.00 113 SER A CA 1
ATOM 934 C C . SER A 1 113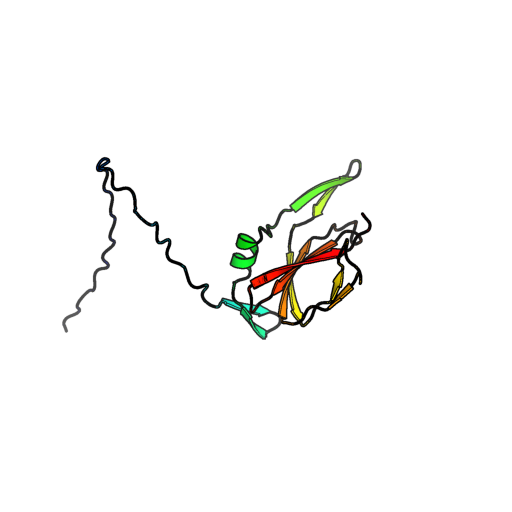 ? 7.741 0.294 -7.785 1.00 81.00 113 SER A C 1
ATOM 936 O O . SER A 1 113 ? 7.541 -0.888 -8.051 1.00 81.00 113 SER A O 1
ATOM 938 N N . GLU A 1 114 ? 8.115 1.184 -8.695 1.00 71.88 114 GLU A N 1
ATOM 939 C CA . GLU A 1 114 ? 8.179 0.891 -10.129 1.00 71.88 114 GLU A CA 1
ATOM 940 C C . GLU A 1 114 ? 9.388 1.587 -10.765 1.00 71.88 114 GLU A C 1
ATOM 942 O O . GLU A 1 114 ? 9.726 2.711 -10.382 1.00 71.88 114 GLU A O 1
ATOM 947 N N . TYR A 1 115 ? 10.051 0.898 -11.701 1.00 65.69 115 TYR A N 1
ATOM 948 C CA . TYR A 1 115 ? 11.096 1.451 -12.569 1.00 65.69 115 TYR A CA 1
ATOM 949 C C . TYR A 1 115 ? 10.431 2.199 -13.728 1.00 65.69 115 TYR A C 1
ATOM 951 O O . TYR A 1 115 ? 9.641 1.601 -14.451 1.00 65.69 115 TYR A O 1
ATOM 959 N N . VAL A 1 116 ? 10.777 3.475 -13.938 1.00 56.75 116 VAL A N 1
ATOM 960 C CA . VAL A 1 116 ? 10.183 4.317 -15.000 1.00 56.75 116 VAL A CA 1
ATOM 961 C C . VAL A 1 116 ? 10.391 3.707 -16.394 1.00 56.75 116 VAL A C 1
ATOM 963 O O . VAL A 1 116 ? 9.485 3.741 -17.217 1.00 56.75 116 VAL A O 1
ATOM 966 N N . GLU A 1 117 ? 11.546 3.084 -16.640 1.00 52.84 117 GLU A N 1
ATOM 967 C CA . GLU A 1 117 ? 11.861 2.417 -17.917 1.00 52.84 117 GLU A CA 1
ATOM 968 C C . GLU A 1 117 ? 11.487 0.925 -17.966 1.00 52.84 117 GLU A C 1
ATOM 970 O O . GLU A 1 117 ? 11.494 0.319 -19.033 1.00 52.84 117 GLU A O 1
ATOM 975 N N . ALA A 1 118 ? 11.147 0.319 -16.825 1.00 53.44 118 ALA A N 1
ATOM 976 C CA . ALA A 1 118 ? 10.918 -1.119 -16.705 1.00 53.44 118 ALA A CA 1
ATOM 977 C C . ALA A 1 118 ? 9.680 -1.417 -15.847 1.00 53.44 118 ALA A C 1
ATOM 979 O O . ALA A 1 118 ? 9.759 -2.089 -14.814 1.00 53.44 118 ALA A O 1
ATOM 980 N N . ALA A 1 119 ? 8.518 -0.937 -16.303 1.00 55.72 119 ALA A N 1
ATOM 981 C CA . ALA A 1 119 ? 7.213 -1.173 -15.669 1.00 55.72 119 ALA A CA 1
ATOM 982 C C . ALA A 1 119 ? 6.875 -2.670 -15.494 1.00 55.72 119 ALA A C 1
ATOM 984 O O . ALA A 1 119 ? 6.012 -3.037 -14.702 1.00 55.72 119 ALA A O 1
ATOM 985 N N . PHE A 1 120 ? 7.584 -3.552 -16.202 1.00 59.34 120 PHE A N 1
ATOM 986 C CA . PHE A 1 120 ? 7.473 -4.999 -16.052 1.00 59.34 120 PHE A CA 1
ATOM 987 C C . PHE A 1 120 ? 7.979 -5.529 -14.700 1.00 59.34 120 PHE A C 1
ATOM 989 O O . PHE A 1 120 ? 7.586 -6.634 -14.347 1.00 59.34 120 PHE A O 1
ATOM 996 N N . ASN A 1 121 ? 8.771 -4.763 -13.935 1.00 65.31 121 ASN A N 1
ATOM 997 C CA . ASN A 1 121 ? 9.300 -5.145 -12.619 1.00 65.31 121 ASN A CA 1
ATOM 998 C C . ASN A 1 121 ? 8.809 -4.202 -11.508 1.00 65.31 121 ASN A C 1
ATOM 1000 O O . ASN A 1 121 ? 9.603 -3.511 -10.859 1.00 65.31 121 ASN A O 1
ATOM 1004 N N . SER A 1 122 ? 7.495 -4.152 -11.287 1.00 74.06 122 SER A N 1
ATOM 1005 C CA . SER A 1 122 ? 6.880 -3.317 -10.255 1.00 74.06 122 SER A CA 1
ATOM 1006 C C . SER A 1 122 ? 6.432 -4.116 -9.031 1.00 74.06 122 SER A C 1
ATOM 1008 O O . SER A 1 122 ? 5.951 -5.246 -9.092 1.00 74.06 122 SER A O 1
ATOM 1010 N N . LYS A 1 123 ? 6.617 -3.538 -7.846 1.00 83.56 123 LYS A N 1
ATOM 1011 C CA . LYS A 1 123 ? 6.165 -4.124 -6.579 1.00 83.56 123 LYS A CA 1
ATOM 1012 C C . LYS A 1 123 ? 5.131 -3.212 -5.955 1.00 83.56 123 LYS A C 1
ATOM 1014 O O . LYS A 1 123 ? 5.359 -2.013 -5.811 1.00 83.56 123 LYS A O 1
ATOM 1019 N N . ILE A 1 124 ? 4.008 -3.789 -5.541 1.00 89.12 124 ILE A N 1
ATOM 1020 C CA . ILE A 1 124 ? 2.944 -3.050 -4.861 1.00 89.12 124 ILE A CA 1
ATOM 1021 C C . ILE A 1 124 ? 2.778 -3.598 -3.452 1.00 89.12 124 ILE A C 1
ATOM 1023 O O . ILE A 1 124 ? 2.442 -4.765 -3.249 1.00 89.12 124 ILE A O 1
ATOM 1027 N N . ALA A 1 125 ? 3.000 -2.738 -2.468 1.00 91.62 125 ALA A N 1
ATOM 1028 C CA . ALA A 1 125 ? 2.721 -3.004 -1.069 1.00 91.62 125 ALA A CA 1
ATOM 1029 C C . ALA A 1 125 ? 1.279 -2.595 -0.746 1.00 91.62 125 ALA A C 1
ATOM 1031 O O . ALA A 1 125 ? 0.907 -1.429 -0.860 1.00 91.62 125 ALA A O 1
ATOM 1032 N N . PHE A 1 126 ? 0.470 -3.549 -0.299 1.00 94.31 126 PHE A N 1
ATOM 1033 C CA . PHE A 1 126 ? -0.903 -3.343 0.144 1.00 94.31 126 PHE A CA 1
ATOM 1034 C C . PHE A 1 126 ? -0.986 -3.434 1.664 1.00 94.31 126 PHE A C 1
ATOM 1036 O O . PHE A 1 126 ? -0.801 -4.503 2.241 1.00 94.31 126 PHE A O 1
ATOM 1043 N N . VAL A 1 127 ? -1.320 -2.334 2.334 1.00 95.44 127 VAL A N 1
ATOM 1044 C CA . VAL A 1 127 ? -1.542 -2.308 3.787 1.00 95.44 127 VAL A CA 1
ATOM 1045 C C . VAL A 1 127 ? -3.036 -2.240 4.067 1.00 95.44 127 VAL A C 1
ATOM 1047 O O . VAL A 1 127 ? -3.692 -1.256 3.735 1.00 95.44 127 VAL A O 1
ATOM 1050 N N . ASN A 1 128 ? -3.595 -3.284 4.677 1.00 97.25 128 ASN A N 1
ATOM 1051 C CA . ASN A 1 128 ? -5.020 -3.342 4.999 1.00 97.25 128 ASN A CA 1
ATOM 1052 C C . ASN A 1 128 ? -5.381 -2.236 6.001 1.00 97.25 128 ASN A C 1
ATOM 1054 O O . ASN A 1 128 ? -4.780 -2.164 7.073 1.00 97.25 128 ASN A O 1
ATOM 1058 N N . LEU A 1 129 ? -6.382 -1.412 5.694 1.00 95.75 129 LEU A N 1
ATOM 1059 C CA . LEU A 1 129 ? -6.738 -0.265 6.531 1.00 95.75 129 LEU A CA 1
ATOM 1060 C C . LEU A 1 129 ? -7.234 -0.698 7.916 1.00 95.75 129 LEU A C 1
ATOM 1062 O O . LEU A 1 129 ? -6.838 -0.114 8.916 1.00 95.75 129 LEU A O 1
ATOM 1066 N N . LYS A 1 130 ? -8.038 -1.763 8.008 1.00 94.75 130 LYS A N 1
ATOM 1067 C CA . LYS A 1 130 ? -8.611 -2.228 9.284 1.00 94.75 130 LYS A CA 1
ATOM 1068 C C . LYS A 1 130 ? -7.571 -2.911 10.175 1.00 94.75 130 LYS A C 1
ATOM 1070 O O . LYS A 1 130 ? -7.465 -2.620 11.361 1.00 94.75 130 LYS A O 1
ATOM 1075 N N . THR A 1 131 ? -6.814 -3.853 9.620 1.00 95.06 131 THR A N 1
ATOM 1076 C CA . THR A 1 131 ? -5.906 -4.711 10.406 1.00 95.06 131 THR A CA 1
ATOM 1077 C C . THR A 1 131 ? -4.485 -4.165 10.487 1.00 95.06 131 THR A C 1
ATOM 1079 O O . THR A 1 131 ? -3.722 -4.545 11.379 1.00 95.06 131 THR A O 1
ATOM 1082 N N . GLY A 1 132 ? -4.117 -3.285 9.558 1.00 93.19 132 GLY A N 1
ATOM 1083 C CA . GLY A 1 132 ? -2.760 -2.807 9.359 1.00 93.19 132 GLY A CA 1
ATOM 1084 C C . GLY A 1 132 ? -1.824 -3.840 8.735 1.00 93.19 132 GLY A C 1
ATOM 1085 O O . GLY A 1 132 ? -0.651 -3.529 8.618 1.00 93.19 132 GLY A O 1
ATOM 1086 N N . LYS A 1 133 ? -2.278 -5.049 8.366 1.00 94.56 133 LYS A N 1
ATOM 1087 C CA . LYS A 1 133 ? -1.411 -6.102 7.807 1.00 94.56 133 LYS A CA 1
ATOM 1088 C C . LYS A 1 133 ? -0.912 -5.722 6.406 1.00 94.56 133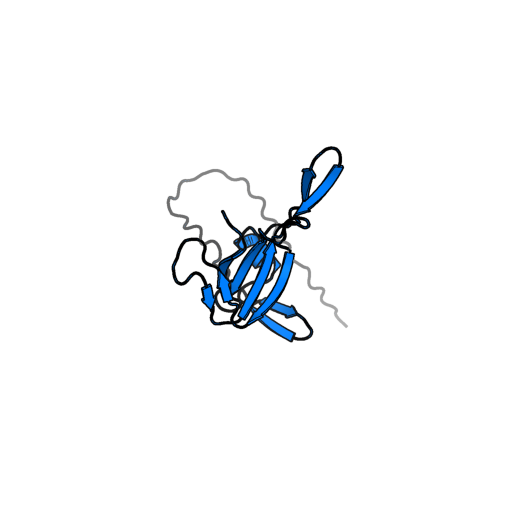 LYS A C 1
ATOM 1090 O O . LYS A 1 133 ? -1.716 -5.322 5.564 1.00 94.56 133 LYS A O 1
ATOM 1095 N N . LEU A 1 134 ? 0.392 -5.881 6.174 1.00 93.31 134 LEU A N 1
ATOM 1096 C CA . LEU A 1 134 ? 1.039 -5.7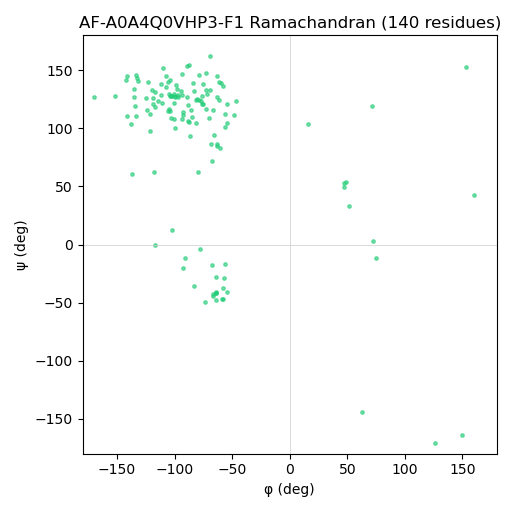07 4.871 1.00 93.31 134 LEU A CA 1
ATOM 1097 C C . LEU A 1 134 ? 0.924 -6.989 4.039 1.00 93.31 134 LEU A C 1
ATOM 1099 O O . LEU A 1 134 ? 1.127 -8.088 4.554 1.00 93.31 134 LEU A O 1
ATOM 1103 N N . VAL A 1 135 ? 0.657 -6.831 2.748 1.00 92.44 135 VAL A N 1
ATOM 1104 C CA . VAL A 1 135 ? 0.741 -7.882 1.736 1.00 92.44 135 VAL A CA 1
ATOM 1105 C C . VAL A 1 135 ? 1.452 -7.323 0.506 1.00 92.44 135 VAL A C 1
ATOM 1107 O O . VAL A 1 135 ? 1.136 -6.225 0.062 1.00 92.44 135 VAL A O 1
ATOM 1110 N N . MET A 1 136 ? 2.405 -8.071 -0.044 1.00 89.44 136 MET A N 1
ATOM 1111 C CA . MET A 1 136 ? 3.159 -7.669 -1.233 1.00 89.44 136 MET A CA 1
ATOM 1112 C C . MET A 1 136 ? 2.582 -8.327 -2.488 1.00 89.44 136 MET A C 1
ATOM 1114 O O . MET A 1 136 ? 2.282 -9.521 -2.480 1.00 89.44 136 MET A O 1
ATOM 1118 N N . SER A 1 137 ? 2.462 -7.551 -3.561 1.00 85.81 137 SER A N 1
ATOM 1119 C CA . SER A 1 137 ? 2.225 -8.024 -4.922 1.00 85.81 137 SER A CA 1
ATOM 1120 C C . SER A 1 137 ? 3.461 -7.767 -5.766 1.00 85.81 137 SER A C 1
ATOM 1122 O O . SER A 1 137 ? 4.052 -6.689 -5.682 1.00 85.81 137 SER A O 1
ATOM 1124 N N . HIS A 1 138 ? 3.810 -8.737 -6.597 1.00 78.06 138 HIS A N 1
ATOM 1125 C CA . HIS A 1 138 ? 4.986 -8.682 -7.454 1.00 78.06 138 HIS A CA 1
ATOM 1126 C C . HIS A 1 138 ? 4.553 -8.763 -8.914 1.00 78.06 138 HIS A C 1
ATOM 1128 O O . HIS A 1 138 ? 3.892 -9.722 -9.305 1.00 78.06 138 HIS A O 1
ATOM 1134 N N . SER A 1 139 ? 4.888 -7.760 -9.715 1.00 66.31 139 SER A N 1
ATOM 1135 C CA . SER A 1 139 ? 4.868 -7.839 -11.170 1.00 66.31 139 SER A CA 1
ATOM 1136 C C . SER A 1 139 ? 6.329 -7.983 -11.621 1.00 66.31 139 SER A C 1
ATOM 1138 O O . SER A 1 139 ? 7.212 -7.294 -11.112 1.00 66.31 139 SER A O 1
ATOM 1140 N N . GLY A 1 140 ? 6.606 -8.992 -12.446 1.00 54.78 140 GLY A N 1
ATOM 1141 C CA . GLY A 1 140 ? 7.971 -9.334 -12.847 1.00 54.78 140 GLY A CA 1
ATOM 1142 C C . GLY A 1 140 ? 8.138 -10.796 -13.218 1.00 54.78 140 GLY A C 1
ATOM 1143 O O . GLY A 1 140 ? 7.386 -11.664 -12.763 1.00 54.78 140 GLY A O 1
ATOM 1144 N N . TRP A 1 141 ? 9.106 -11.046 -14.088 1.00 39.22 141 TRP A N 1
ATOM 1145 C CA . TRP A 1 141 ? 9.743 -12.346 -14.256 1.00 39.22 141 TRP A CA 1
ATOM 1146 C C . TRP A 1 141 ? 11.058 -12.253 -13.473 1.00 39.22 141 TRP A C 1
ATOM 1148 O O . TRP A 1 141 ? 11.769 -11.260 -13.631 1.00 39.22 141 TRP A O 1
ATOM 1158 N N . ASN A 1 142 ? 11.309 -13.203 -12.567 1.00 43.50 142 ASN A N 1
ATOM 1159 C CA . ASN A 1 142 ? 12.613 -13.322 -11.905 1.00 43.50 142 ASN A CA 1
ATOM 1160 C C . ASN A 1 142 ? 13.661 -13.792 -12.909 1.00 43.50 142 ASN A C 1
ATOM 1162 O O . ASN A 1 142 ? 13.300 -14.676 -13.721 1.00 43.50 142 ASN A O 1
#

pLDDT: mean 71.36, std 21.48, range [33.34, 97.69]

Sequence (142 aa):
MKKSVTVAVIVTSLLTGTLWNDSNAINLLPTTTAQAATIRYHGHKYHSKYSIRQMRKKYHLKYKQRKLRISKKETDHIVWNQFFGIQKNPTIRREIKMPMFKKLHGTYAAFLSEYVEAAFNSKIAFVNLKTGKLVMSHSGWN

Mean predicted aligned error: 14.83 Å

Foldseek 3Di:
DDDDDDDDDDDDDDDDDDDDDDPDPPPPPPPPQQPWDWDDDPNDIDTFSDDPVRLCVVVVQAQDFDWDDDDPDTDTWKGGFDFPGKDAQDWAADDPDPVRIDTDHAIWGWTKIATPVCNQFIKIWTQHRYPRDIDIGTRHDD

Radius of gyration: 23.26 Å; Cα contacts (8 Å, |Δi|>4): 228; chains: 1; bounding box: 40×64×63 Å